Protein AF-A0A714CEL7-F1 (afdb_monomer_lite)

Secondary structure (DSSP, 8-state):
------------PPP------HHHHHHHHHHHHHTT--HHHHHHHHHHHHHHHHHH--HHHHHHHHHHHHHHHHHHHHHHH-TTS---HHHHHHHTT-S-SHHHHHHHHTSS---HHHHHHHHHHHT--HHHHHT--S-SS---SS----SS---THHHHTTSSPP-

InterPro domains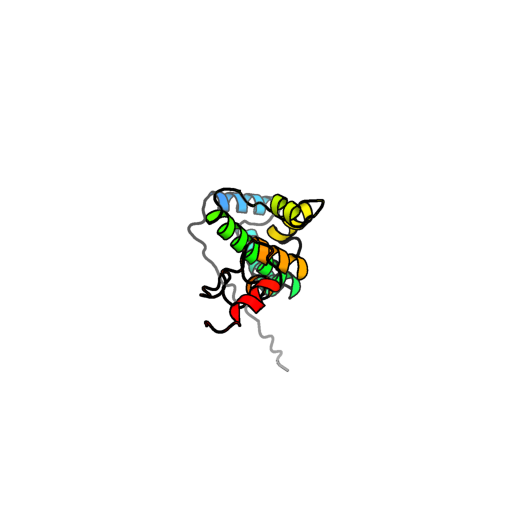:
  IPR001387 Cro/C1-type, helix-turn-helix domain [PS50943] (106-133)
  IPR010985 Ribbon-helix-helix [SSF47598] (14-63)
  IPR053853 Antitoxin FitA-like, ribbon-helix-helix [PF22513] (15-48)

Organism: Salmonella typhimurium (NCBI:txid90371)

Foldseek 3Di:
DDDDPPPPPPPDDDDDDDDDPPVVLVVLVVVCVVVVHDSVRSVVVVVCCVVVCVVPQDPVLVQLVLLLVVLVVLLVVLCVVCVPDNDDLQVLCVVVVHPDSVQSVCSNVSVDPDDLVSLVVSLVVSVFDSCCNRPVPDDRHDPDPPPPPDPDDDDPPVVVVVPDDDD

Structure (mmCIF, N/CA/C/O backbone):
data_AF-A0A714CEL7-F1
#
_entry.id   AF-A0A714CEL7-F1
#
loop_
_atom_site.group_PDB
_atom_site.id
_atom_site.type_symbol
_atom_site.label_atom_id
_atom_site.label_alt_id
_atom_site.label_comp_id
_atom_site.label_asym_id
_atom_site.label_entity_id
_atom_site.label_seq_id
_atom_site.pdbx_PDB_ins_code
_atom_site.Cartn_x
_atom_site.Cartn_y
_atom_site.Cartn_z
_atom_site.occupancy
_atom_site.B_iso_or_equiv
_atom_site.auth_seq_id
_atom_site.auth_comp_id
_atom_site.auth_asym_id
_atom_site.auth_atom_id
_atom_site.pdbx_PDB_model_num
ATOM 1 N N . MET A 1 1 ? -37.721 -29.050 39.750 1.00 38.38 1 MET A N 1
ATOM 2 C CA . MET A 1 1 ? -36.762 -28.686 38.683 1.00 38.38 1 MET A CA 1
ATOM 3 C C . MET A 1 1 ? -36.051 -27.401 39.089 1.00 38.38 1 MET A C 1
ATOM 5 O O . MET A 1 1 ? -36.701 -26.369 39.156 1.00 38.38 1 MET A O 1
ATOM 9 N N . ARG A 1 2 ? -34.764 -27.457 39.462 1.00 37.56 2 ARG A N 1
ATOM 10 C CA . ARG A 1 2 ? -33.975 -26.258 39.799 1.00 37.56 2 ARG A CA 1
ATOM 11 C C . ARG A 1 2 ? -33.366 -25.686 38.518 1.00 37.56 2 ARG A C 1
ATOM 13 O O . ARG A 1 2 ? -32.563 -26.354 37.872 1.00 37.56 2 ARG A O 1
ATOM 20 N N . SER A 1 3 ? -33.792 -24.475 38.170 1.00 43.06 3 SER A N 1
ATOM 21 C CA . SER A 1 3 ? -33.258 -23.676 37.069 1.00 43.06 3 SER A CA 1
ATOM 22 C C . SER A 1 3 ? -31.794 -23.326 37.349 1.00 43.06 3 SER A C 1
ATOM 24 O O . SER A 1 3 ? -31.487 -22.721 38.374 1.00 43.06 3 SER A O 1
ATOM 26 N N . ARG A 1 4 ? -30.884 -23.753 36.468 1.00 44.22 4 ARG A N 1
ATOM 27 C CA . ARG A 1 4 ? -29.481 -23.323 36.463 1.00 44.22 4 ARG A CA 1
ATOM 28 C C . ARG A 1 4 ? -29.365 -22.110 35.544 1.00 44.22 4 ARG A C 1
ATOM 30 O O . ARG A 1 4 ? -29.031 -22.260 34.375 1.00 44.22 4 ARG A O 1
ATOM 37 N N . TYR A 1 5 ? -29.643 -20.922 36.074 1.00 50.00 5 TYR A N 1
ATOM 38 C CA . TYR A 1 5 ? -29.090 -19.702 35.495 1.00 50.00 5 TYR A CA 1
ATOM 39 C C . TYR A 1 5 ? -27.618 -19.654 35.893 1.00 50.00 5 TYR A C 1
ATOM 41 O O . TYR A 1 5 ? -27.273 -19.428 37.048 1.00 50.00 5 TYR A O 1
ATOM 49 N N . VAL A 1 6 ? -26.750 -19.996 34.945 1.00 49.34 6 VAL A N 1
ATOM 50 C CA . VAL A 1 6 ? -25.314 -19.782 35.086 1.00 49.34 6 VAL A CA 1
ATOM 51 C C . VAL A 1 6 ? -25.085 -18.325 34.710 1.00 49.34 6 VAL A C 1
ATOM 53 O O . VAL A 1 6 ? -25.107 -17.984 33.526 1.00 49.34 6 VAL A O 1
ATOM 56 N N . ASP A 1 7 ? -24.929 -17.465 35.712 1.00 49.19 7 ASP A N 1
ATOM 57 C CA . ASP A 1 7 ? -24.489 -16.090 35.509 1.00 49.19 7 ASP A CA 1
ATOM 58 C C . ASP A 1 7 ? -23.122 -16.120 34.818 1.00 49.19 7 ASP A C 1
ATOM 60 O O . ASP A 1 7 ? -22.094 -16.457 35.412 1.00 49.19 7 ASP A O 1
ATOM 64 N N . ARG A 1 8 ? -23.098 -15.799 33.521 1.00 48.03 8 ARG A N 1
ATOM 65 C CA . ARG A 1 8 ? -21.855 -15.473 32.822 1.00 48.03 8 ARG A CA 1
ATOM 66 C C . ARG A 1 8 ? -21.377 -14.133 33.365 1.00 48.03 8 ARG A C 1
ATOM 68 O O . ARG A 1 8 ? -21.755 -13.084 32.856 1.00 48.03 8 ARG A O 1
ATOM 75 N N . ILE A 1 9 ? -20.545 -14.172 34.400 1.00 53.09 9 ILE A N 1
ATOM 76 C CA . ILE A 1 9 ? -19.773 -13.010 34.837 1.00 53.09 9 ILE A CA 1
ATOM 77 C C . ILE A 1 9 ? -18.886 -12.596 33.655 1.00 53.09 9 ILE A C 1
ATOM 79 O O . ILE A 1 9 ? -17.939 -13.295 33.291 1.00 53.09 9 ILE A O 1
ATOM 83 N N . ILE A 1 10 ? -19.227 -11.478 33.016 1.00 56.44 10 ILE A N 1
ATOM 84 C CA . ILE A 1 10 ? -18.411 -10.866 31.968 1.00 56.44 10 ILE A CA 1
ATOM 85 C C . ILE A 1 10 ? -17.165 -10.304 32.659 1.00 56.44 10 ILE A C 1
ATOM 87 O O . ILE A 1 10 ? -17.212 -9.255 33.297 1.00 56.44 10 ILE A O 1
ATOM 91 N N . TYR A 1 11 ? -16.039 -11.011 32.569 1.00 54.12 11 TYR A N 1
ATOM 92 C CA . TYR A 1 11 ? -14.758 -10.501 33.052 1.00 54.12 11 TYR A CA 1
ATOM 93 C C . TYR A 1 11 ? -14.284 -9.355 32.148 1.00 54.12 11 TYR A C 1
ATOM 95 O O . TYR A 1 11 ? -13.708 -9.580 31.084 1.00 54.12 11 TYR A O 1
ATOM 103 N N . MET A 1 12 ? -14.518 -8.112 32.576 1.00 67.56 12 MET A N 1
ATOM 104 C CA . MET A 1 12 ? -14.004 -6.918 31.904 1.00 67.56 12 MET A CA 1
ATOM 105 C C . MET A 1 12 ? -12.501 -6.774 32.186 1.00 67.56 12 MET A C 1
ATOM 107 O O . MET A 1 12 ? -12.090 -6.503 33.315 1.00 67.56 12 MET A O 1
ATOM 111 N N . LYS A 1 13 ? -11.661 -6.974 31.166 1.00 75.94 13 LYS A N 1
ATOM 112 C CA . LYS A 1 13 ? -10.207 -6.776 31.272 1.00 75.94 13 LYS A CA 1
ATOM 113 C C . LYS A 1 13 ? -9.864 -5.292 31.107 1.00 75.94 13 LYS A C 1
ATOM 115 O O . LYS A 1 13 ? -10.364 -4.637 30.195 1.00 75.94 13 LYS A O 1
ATOM 120 N N . LYS A 1 14 ? -8.999 -4.765 31.980 1.00 80.00 14 LYS A N 1
ATOM 121 C CA . LYS A 1 14 ? -8.533 -3.370 31.949 1.00 80.00 14 LYS A CA 1
ATOM 122 C C . LYS A 1 14 ? -7.172 -3.281 31.257 1.00 80.00 14 LYS A C 1
ATOM 124 O O . LYS A 1 14 ? -6.240 -3.973 31.656 1.00 80.00 14 LYS A O 1
ATOM 129 N N . LEU A 1 15 ? -7.065 -2.408 30.257 1.00 79.50 15 LEU A N 1
ATOM 130 C CA . LEU A 1 15 ? -5.811 -2.050 29.592 1.00 79.50 15 LEU A CA 1
ATOM 131 C C . LEU A 1 15 ? -5.320 -0.702 30.139 1.00 79.50 15 LEU A C 1
ATOM 133 O O . LEU A 1 15 ? -6.118 0.214 30.326 1.00 79.50 15 LEU A O 1
ATOM 137 N N . LEU A 1 16 ? -4.018 -0.583 30.401 1.00 86.50 16 LEU A N 1
ATOM 138 C CA . LEU A 1 16 ? -3.369 0.682 30.752 1.00 86.50 16 LEU A CA 1
ATOM 139 C C . LEU A 1 16 ? -2.418 1.060 29.619 1.00 86.50 16 LEU A C 1
ATOM 141 O O . LEU A 1 16 ? -1.468 0.327 29.356 1.00 86.50 16 LEU A O 1
ATOM 145 N N . ILE A 1 17 ? -2.673 2.195 28.973 1.00 80.75 17 ILE A N 1
ATOM 146 C CA . ILE A 1 17 ? -1.830 2.733 27.901 1.00 80.75 17 ILE A CA 1
ATOM 147 C C . ILE A 1 17 ? -1.026 3.898 28.483 1.00 80.75 17 ILE A C 1
ATOM 149 O O . ILE A 1 17 ? -1.571 4.728 29.209 1.00 80.75 17 ILE A O 1
ATOM 153 N N . ARG A 1 18 ? 0.282 3.930 28.223 1.00 87.94 18 ARG A N 1
ATOM 154 C CA . ARG A 1 18 ? 1.211 4.955 28.723 1.00 87.94 18 ARG A CA 1
ATOM 155 C C . ARG A 1 18 ? 2.050 5.493 27.570 1.00 87.94 18 ARG A C 1
ATOM 157 O O . ARG A 1 18 ? 2.214 4.793 26.578 1.00 87.94 18 ARG A O 1
ATOM 164 N N . LEU A 1 19 ? 2.612 6.691 27.755 1.00 90.25 19 LEU A N 1
ATOM 165 C CA . LEU A 1 19 ? 3.525 7.343 26.803 1.00 90.25 19 LEU A CA 1
ATOM 166 C C . LEU A 1 19 ? 2.897 7.585 25.418 1.00 90.25 19 LEU A C 1
ATOM 168 O O . LEU A 1 19 ? 3.537 7.372 24.394 1.00 90.25 19 LEU A O 1
ATOM 172 N N . ILE A 1 20 ? 1.635 8.018 25.386 1.00 86.75 20 ILE A N 1
ATOM 173 C CA . ILE A 1 20 ? 0.994 8.458 24.141 1.00 86.75 20 ILE A CA 1
ATOM 174 C C . ILE A 1 20 ? 1.535 9.859 23.812 1.00 86.75 20 ILE A C 1
ATOM 176 O O . ILE A 1 20 ? 1.462 10.719 24.688 1.00 86.75 20 ILE A O 1
ATOM 180 N N . PRO A 1 21 ? 2.066 10.103 22.600 1.00 93.88 21 PRO A N 1
ATOM 181 C CA . PRO A 1 21 ? 2.469 11.441 22.176 1.00 93.88 21 PRO A CA 1
ATOM 182 C C . PRO A 1 21 ? 1.309 12.442 22.255 1.00 93.88 21 PRO A C 1
ATOM 184 O O . PRO A 1 21 ? 0.197 12.114 21.836 1.00 93.88 21 PRO A O 1
ATOM 187 N N . ASP A 1 22 ? 1.582 13.667 22.710 1.00 90.94 22 ASP A N 1
ATOM 188 C CA . ASP A 1 22 ? 0.556 14.699 22.941 1.00 90.94 22 ASP A CA 1
ATOM 189 C C . ASP A 1 22 ? -0.306 14.956 21.697 1.00 90.94 22 ASP A C 1
ATOM 191 O O . ASP A 1 22 ? -1.530 14.950 21.780 1.00 90.94 22 ASP A O 1
ATOM 195 N N . ALA A 1 23 ? 0.314 15.029 20.515 1.00 89.81 23 ALA A N 1
ATOM 196 C CA . ALA A 1 23 ? -0.400 15.214 19.250 1.00 89.81 23 ALA A CA 1
ATOM 197 C C . ALA A 1 23 ? -1.447 14.114 18.972 1.00 89.81 23 ALA A C 1
ATOM 199 O O . ALA A 1 23 ? -2.522 14.385 18.437 1.00 89.81 23 ALA A O 1
ATOM 200 N N . ILE A 1 24 ? -1.153 12.863 19.343 1.00 88.50 24 ILE A N 1
ATOM 201 C CA . ILE A 1 24 ? -2.086 11.740 19.175 1.00 88.50 24 ILE A CA 1
ATOM 202 C C . ILE A 1 24 ? -3.200 11.824 20.219 1.00 88.50 24 ILE A C 1
ATOM 204 O O . ILE A 1 24 ? -4.359 11.549 19.907 1.00 88.50 24 ILE A O 1
ATOM 208 N N . TYR A 1 25 ? -2.860 12.216 21.447 1.00 92.19 25 TYR A N 1
ATOM 209 C CA . TYR A 1 25 ? -3.835 12.383 22.516 1.00 92.19 25 TYR A CA 1
ATOM 210 C C . TYR A 1 25 ? -4.853 13.486 22.186 1.00 92.19 25 TYR A C 1
ATOM 212 O O . TYR A 1 25 ? -6.057 13.253 22.277 1.00 92.19 25 TYR A O 1
ATOM 220 N N . GLU A 1 26 ? -4.386 14.643 21.715 1.00 92.25 26 GLU A N 1
ATOM 221 C CA . GLU A 1 26 ? -5.233 15.763 21.285 1.00 92.25 26 GLU A CA 1
ATOM 222 C C . GLU A 1 26 ? -6.150 15.375 20.117 1.00 92.25 26 GLU A C 1
ATOM 224 O O . GLU A 1 26 ? -7.351 15.664 20.122 1.00 92.25 26 GLU A O 1
ATOM 229 N N . ALA A 1 27 ? -5.613 14.669 19.116 1.00 90.50 27 ALA A N 1
ATOM 230 C CA . ALA A 1 27 ? -6.407 14.178 17.992 1.00 90.50 27 ALA A CA 1
ATOM 231 C C . ALA A 1 27 ? -7.500 13.195 18.448 1.00 90.50 27 ALA A C 1
ATOM 233 O O . ALA A 1 27 ? -8.644 13.258 17.976 1.00 90.50 27 ALA A O 1
ATOM 234 N N . LEU A 1 28 ? -7.172 12.307 19.391 1.00 90.81 28 LEU A N 1
ATOM 235 C CA . LEU A 1 28 ? -8.124 11.370 19.978 1.00 90.81 28 LEU A CA 1
ATOM 236 C C . LEU A 1 28 ? -9.227 12.104 20.751 1.00 90.81 28 LEU A C 1
ATOM 238 O O . LEU A 1 28 ? -10.400 11.768 20.589 1.00 90.81 28 LEU A O 1
ATOM 242 N N . GLU A 1 29 ? -8.875 13.121 21.539 1.00 92.69 29 GLU A N 1
ATOM 243 C CA . GLU A 1 29 ? -9.825 13.936 22.302 1.00 92.69 29 GLU A CA 1
ATOM 244 C C . GLU A 1 29 ? -10.793 14.691 21.388 1.00 92.69 29 GLU A C 1
ATOM 246 O O . GLU A 1 29 ? -12.010 14.614 21.570 1.00 92.69 29 GLU A O 1
ATOM 251 N N . LYS A 1 30 ? -10.277 15.332 20.334 1.00 92.69 30 LYS A N 1
ATOM 252 C CA . LYS A 1 30 ? -11.099 16.014 19.325 1.00 92.69 30 LYS A CA 1
ATOM 253 C C . LYS A 1 30 ? -12.098 15.061 18.664 1.00 92.69 30 LYS A C 1
ATOM 255 O O . LYS A 1 30 ? -13.260 15.412 18.457 1.00 92.69 30 LYS A O 1
ATOM 260 N N . THR A 1 31 ? -11.657 13.844 18.354 1.00 87.75 31 THR A N 1
ATOM 261 C CA . THR A 1 31 ? -12.500 12.814 17.730 1.00 87.75 31 THR A CA 1
ATOM 262 C C . THR A 1 31 ? -13.546 12.268 18.706 1.00 87.75 31 THR A C 1
ATOM 264 O O . THR A 1 31 ? -14.694 12.028 18.324 1.00 87.75 31 THR A O 1
ATOM 267 N N . ALA A 1 32 ? -13.181 12.097 19.979 1.00 90.81 32 ALA A N 1
ATOM 268 C CA . ALA A 1 32 ? -14.100 11.683 21.035 1.00 90.81 32 ALA A CA 1
ATOM 269 C C . ALA A 1 32 ? -15.213 12.722 21.237 1.00 90.81 32 ALA A C 1
ATOM 271 O O . ALA A 1 32 ? -16.388 12.362 21.241 1.00 90.81 32 ALA A O 1
ATOM 272 N N . LEU A 1 33 ? -14.850 14.009 21.284 1.00 91.25 33 LEU A N 1
ATOM 273 C CA . LEU A 1 33 ? -15.802 15.113 21.393 1.00 91.25 33 LEU A CA 1
ATOM 274 C C . LEU A 1 33 ? -16.776 15.141 20.209 1.00 91.25 33 LEU A C 1
ATOM 276 O O . LEU A 1 33 ? -17.984 15.210 20.412 1.00 91.25 33 LEU A O 1
ATOM 280 N N . HIS A 1 34 ? -16.261 15.042 18.980 1.00 89.12 34 HIS A N 1
ATOM 281 C CA . HIS A 1 34 ? -17.087 15.046 17.769 1.00 89.12 34 HIS A CA 1
ATOM 282 C C . HIS A 1 34 ? -18.075 13.873 17.709 1.00 89.12 34 HIS A C 1
ATOM 284 O O . HIS A 1 34 ? -19.154 14.000 17.142 1.00 89.12 34 HIS A O 1
ATOM 290 N N . SER A 1 35 ? -17.704 12.732 18.287 1.00 83.19 35 SER A N 1
ATOM 291 C CA . SER A 1 35 ? -18.529 11.525 18.290 1.00 83.19 35 SER A CA 1
ATOM 292 C C . SER A 1 35 ? -19.378 11.348 19.549 1.00 83.19 35 SER A C 1
ATOM 294 O O . SER A 1 35 ? -19.999 10.297 19.707 1.00 83.19 35 SER A O 1
ATOM 296 N N . GLU A 1 36 ? -19.400 12.351 20.434 1.00 91.31 36 GLU A N 1
ATOM 297 C CA . GLU A 1 36 ? -20.118 12.330 21.715 1.00 91.31 36 GLU A CA 1
ATOM 298 C C . GLU A 1 36 ? -19.743 11.124 22.600 1.00 91.31 36 GLU A C 1
ATOM 300 O O . GLU A 1 36 ? -20.554 10.588 23.358 1.00 91.31 36 GLU A O 1
ATOM 305 N N . ARG A 1 37 ? -18.484 10.673 22.516 1.00 85.94 37 ARG A N 1
ATOM 306 C CA . ARG A 1 37 ? -17.949 9.560 23.314 1.00 85.94 37 ARG A CA 1
ATOM 307 C C . ARG A 1 37 ? -16.970 10.063 24.362 1.00 85.94 37 ARG A C 1
ATOM 309 O O . ARG A 1 37 ? -16.289 11.067 24.179 1.00 85.94 37 ARG A O 1
ATOM 316 N N . SER A 1 38 ? -16.833 9.315 25.458 1.00 92.38 38 SER A N 1
ATOM 317 C CA . SER A 1 38 ? -15.693 9.522 26.354 1.00 92.38 38 SER A CA 1
ATOM 318 C C . SER A 1 38 ? -14.391 9.158 25.638 1.00 92.38 38 SER A C 1
ATOM 320 O O . SER A 1 38 ? -14.383 8.304 24.749 1.00 92.38 38 SER A O 1
ATOM 322 N N . LEU A 1 39 ? -13.272 9.756 26.050 1.00 89.19 39 LEU A N 1
ATOM 323 C CA . LEU A 1 39 ? -11.959 9.465 25.465 1.00 89.19 39 LEU A CA 1
ATOM 324 C C . LEU A 1 39 ? -11.607 7.971 25.559 1.00 89.19 39 LEU A C 1
ATOM 326 O O . LEU A 1 39 ? -11.142 7.367 24.595 1.00 89.19 39 LEU A O 1
ATOM 330 N N . GLU A 1 40 ? -11.922 7.340 26.693 1.00 87.56 40 GLU A N 1
ATOM 331 C CA . GLU A 1 40 ? -11.754 5.897 26.885 1.00 87.56 40 GLU A CA 1
ATOM 332 C C . GLU A 1 40 ? -12.684 5.079 25.969 1.00 87.56 40 GLU A C 1
ATOM 334 O O . GLU A 1 40 ? -12.267 4.065 25.412 1.00 87.56 40 GLU A O 1
ATOM 339 N N . ALA A 1 41 ? -13.939 5.504 25.787 1.00 83.50 41 ALA A N 1
ATOM 340 C CA . ALA A 1 41 ? -14.877 4.833 24.888 1.00 83.50 41 ALA A CA 1
ATOM 341 C C . ALA A 1 41 ? -14.452 4.962 23.418 1.00 83.50 41 ALA A C 1
ATOM 343 O O . ALA A 1 41 ? -14.521 3.978 22.685 1.00 83.50 41 ALA A O 1
ATOM 344 N N . GLN A 1 42 ? -13.953 6.127 23.002 1.00 88.50 42 GLN A N 1
ATOM 345 C CA . GLN A 1 42 ? -13.415 6.335 21.660 1.00 88.50 42 GLN A CA 1
ATOM 346 C C . GLN A 1 42 ? -12.147 5.503 21.431 1.00 88.50 42 GLN A C 1
ATOM 348 O O . GLN A 1 42 ? -12.018 4.866 20.389 1.00 88.50 42 GLN A O 1
ATOM 353 N N . ALA A 1 43 ? -11.247 5.429 22.417 1.00 89.00 43 ALA A N 1
ATOM 354 C CA . ALA A 1 43 ? -10.074 4.561 22.350 1.00 89.00 43 ALA A CA 1
ATOM 355 C C . ALA A 1 43 ? -10.472 3.084 22.208 1.00 89.00 43 ALA A C 1
ATOM 357 O O . ALA A 1 43 ? -9.943 2.381 21.350 1.00 89.00 43 ALA A O 1
ATOM 358 N N . ARG A 1 44 ? -11.444 2.615 23.005 1.00 85.44 44 ARG A N 1
ATOM 359 C CA . ARG A 1 44 ? -11.991 1.255 22.881 1.00 85.44 44 ARG A CA 1
ATOM 360 C C . ARG A 1 44 ? -12.585 1.003 21.503 1.00 85.44 44 ARG A C 1
ATOM 362 O O . ARG A 1 44 ? -12.310 -0.046 20.942 1.00 85.44 44 ARG A O 1
ATOM 369 N N . TYR A 1 45 ? -13.362 1.950 20.980 1.00 82.38 45 TYR A N 1
ATOM 370 C CA . TYR A 1 45 ? -13.982 1.850 19.663 1.00 82.38 45 TYR A CA 1
ATOM 371 C C . TYR A 1 45 ? -12.936 1.737 18.550 1.00 82.38 45 TYR A C 1
ATOM 373 O O . TYR A 1 45 ? -13.015 0.833 17.727 1.00 82.38 45 TYR A O 1
ATOM 381 N N . ILE A 1 46 ? -11.915 2.597 18.555 1.00 85.00 46 ILE A N 1
ATOM 382 C CA . ILE A 1 46 ? -10.831 2.540 17.565 1.00 85.00 46 ILE A CA 1
ATOM 383 C C . ILE A 1 46 ? -10.095 1.203 17.664 1.00 85.00 46 ILE A C 1
ATOM 385 O O . ILE A 1 46 ? -9.878 0.554 16.647 1.00 85.00 46 ILE A O 1
ATOM 389 N N . LEU A 1 47 ? -9.761 0.752 18.877 1.00 85.38 47 LEU A N 1
ATOM 390 C CA . LEU A 1 47 ? -9.104 -0.540 19.080 1.00 85.38 47 LEU A CA 1
ATOM 391 C C . LEU A 1 47 ? -9.982 -1.711 18.623 1.00 85.38 47 LEU A C 1
ATOM 393 O O . LEU A 1 47 ? -9.464 -2.629 17.993 1.00 85.38 47 LEU A O 1
ATOM 397 N N . SER A 1 48 ? -11.291 -1.683 18.898 1.00 77.25 48 SER A N 1
ATOM 398 C CA . SER A 1 48 ? -12.209 -2.704 18.389 1.00 77.25 48 SER A CA 1
ATOM 399 C C . SER A 1 48 ? -12.289 -2.659 16.876 1.00 77.25 48 SER A C 1
ATOM 401 O O . SER A 1 48 ? -12.157 -3.702 16.266 1.00 77.25 48 SER A O 1
ATOM 403 N N . CYS A 1 49 ? -12.391 -1.481 16.257 1.00 75.50 49 CYS A N 1
ATOM 404 C CA . CYS A 1 49 ? -12.394 -1.360 14.804 1.00 75.50 49 CYS A CA 1
ATOM 405 C C . CYS A 1 49 ? -11.095 -1.884 14.193 1.00 75.50 49 CYS A C 1
ATOM 407 O O . CYS A 1 49 ? -11.157 -2.593 13.205 1.00 75.50 49 CYS A O 1
ATOM 409 N N . SER A 1 50 ? -9.928 -1.606 14.776 1.00 75.50 50 SER A N 1
ATOM 410 C CA . SER A 1 50 ? -8.658 -2.140 14.272 1.00 75.50 50 SER A CA 1
ATOM 411 C C . SER A 1 50 ? -8.594 -3.667 14.371 1.00 75.50 50 SER A C 1
ATOM 413 O O . SER A 1 50 ? -8.208 -4.327 13.410 1.00 75.50 50 SER A O 1
ATOM 415 N N . VAL A 1 51 ? -9.015 -4.237 15.505 1.00 70.44 51 VAL A N 1
ATOM 416 C CA . VAL A 1 51 ? -9.011 -5.694 15.736 1.00 70.44 51 VAL A CA 1
ATOM 417 C C . VAL A 1 51 ? -10.103 -6.407 14.932 1.00 70.44 51 VAL A C 1
ATOM 419 O O . VAL A 1 51 ? -9.898 -7.522 14.456 1.00 70.44 51 VAL A O 1
ATOM 422 N N . ASP A 1 52 ? -11.268 -5.786 14.781 1.00 62.56 52 ASP A N 1
ATOM 423 C CA . ASP A 1 52 ? -12.387 -6.316 14.009 1.00 62.56 52 ASP A CA 1
ATOM 424 C C . ASP A 1 52 ? -12.121 -6.173 12.515 1.00 62.56 52 ASP A C 1
ATOM 426 O O . ASP A 1 52 ? -12.415 -7.114 11.793 1.00 62.56 52 ASP A O 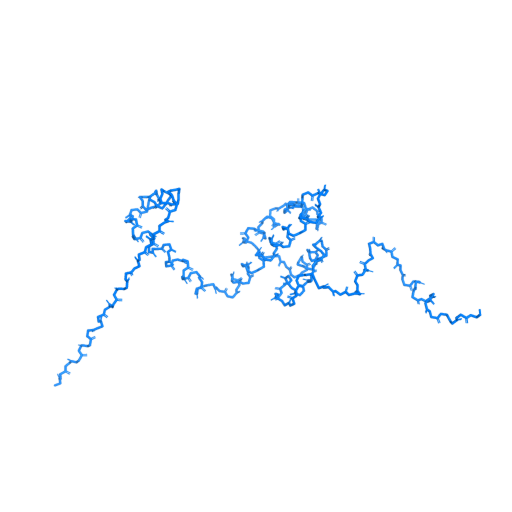1
ATOM 430 N N . ASN A 1 53 ? -11.472 -5.097 12.057 1.00 57.25 53 ASN A N 1
ATOM 431 C CA . ASN A 1 53 ? -10.948 -5.003 10.694 1.00 57.25 53 ASN A CA 1
ATOM 432 C C . ASN A 1 53 ? -9.980 -6.160 10.429 1.00 57.25 53 ASN A C 1
ATOM 434 O O . ASN A 1 53 ? -10.150 -6.867 9.450 1.00 57.25 53 ASN A O 1
ATOM 438 N N . GLU A 1 54 ? -9.033 -6.465 11.323 1.00 54.44 54 GLU A N 1
ATOM 439 C CA . GLU A 1 54 ? -8.162 -7.642 11.148 1.00 54.44 54 GLU A CA 1
ATOM 440 C C . GLU A 1 54 ? -8.920 -8.981 11.071 1.00 54.44 54 GLU A C 1
ATOM 442 O O . GLU A 1 54 ? -8.448 -9.909 10.415 1.00 54.44 54 GLU A O 1
ATOM 447 N N . LYS A 1 55 ? -10.094 -9.089 11.706 1.00 55.59 55 LYS A N 1
ATOM 448 C CA . LYS A 1 55 ? -10.933 -10.302 11.708 1.00 55.59 55 LYS A CA 1
ATOM 449 C C . LYS A 1 55 ? -12.006 -10.341 10.615 1.00 55.59 55 LYS A C 1
ATOM 451 O O . LYS A 1 55 ? -12.512 -11.426 10.338 1.00 55.59 55 LYS A O 1
ATOM 456 N N . GLN A 1 56 ? -12.374 -9.198 10.039 1.00 52.59 56 GLN A N 1
ATOM 457 C CA . GLN A 1 56 ? -13.457 -9.035 9.061 1.00 52.59 56 GLN A CA 1
ATOM 458 C C . GLN A 1 56 ? -12.970 -8.675 7.659 1.00 52.59 56 GLN A C 1
ATOM 460 O O . GLN A 1 56 ? -13.815 -8.513 6.787 1.00 52.59 56 GLN A O 1
ATOM 465 N N . LEU A 1 57 ? -11.658 -8.590 7.408 1.00 55.72 57 LEU A N 1
ATOM 466 C CA . LEU A 1 57 ? -11.168 -8.506 6.033 1.00 55.72 57 LEU A CA 1
ATOM 467 C C . LEU A 1 57 ? -11.698 -9.719 5.267 1.00 55.72 57 LEU A C 1
ATOM 469 O O . LEU A 1 57 ? -11.290 -10.863 5.497 1.00 55.72 57 LEU A O 1
ATOM 473 N N . THR A 1 58 ? -12.616 -9.466 4.343 1.00 63.03 58 THR A N 1
ATOM 474 C CA . THR A 1 58 ? -12.943 -10.428 3.301 1.00 63.03 58 THR A CA 1
ATOM 475 C C . THR A 1 58 ? -11.646 -10.787 2.569 1.00 63.03 58 THR A C 1
ATOM 477 O O . THR A 1 58 ? -10.691 -10.004 2.542 1.00 63.03 58 THR A O 1
ATOM 480 N N . GLY A 1 59 ? -11.564 -11.984 1.974 1.00 62.78 59 GLY A N 1
ATOM 481 C CA . GLY A 1 59 ? -10.342 -12.411 1.276 1.00 62.78 59 GLY A CA 1
ATOM 482 C C . GLY A 1 59 ? -9.833 -11.373 0.261 1.00 62.78 59 GLY A C 1
ATOM 483 O O . GLY A 1 59 ? -8.624 -11.198 0.126 1.00 62.78 59 GLY A O 1
ATOM 484 N N . GLY A 1 60 ? -10.753 -10.628 -0.367 1.00 74.81 60 GLY A N 1
ATOM 485 C CA . GLY A 1 60 ? -10.446 -9.521 -1.275 1.00 74.81 60 GLY A CA 1
ATOM 486 C C . GLY A 1 60 ? -9.792 -8.318 -0.592 1.00 74.81 60 GLY A C 1
ATOM 487 O O . GLY A 1 60 ? -8.752 -7.862 -1.053 1.00 74.81 60 GLY A O 1
ATOM 488 N N . GLU A 1 61 ? -10.326 -7.837 0.533 1.00 76.62 61 GLU A N 1
ATOM 489 C CA . GLU A 1 61 ? -9.754 -6.680 1.244 1.00 76.62 61 GLU A CA 1
ATOM 490 C C . GLU A 1 61 ? -8.386 -7.002 1.857 1.00 76.62 61 GLU A C 1
ATOM 492 O O . GLU A 1 61 ? -7.487 -6.156 1.884 1.00 76.62 61 GLU A O 1
ATOM 497 N N . ARG A 1 62 ? -8.194 -8.246 2.324 1.00 80.25 62 ARG A N 1
ATOM 498 C CA . ARG A 1 62 ? -6.877 -8.714 2.775 1.00 80.25 62 ARG A CA 1
ATOM 499 C C . ARG A 1 62 ? -5.869 -8.658 1.628 1.00 80.25 62 ARG A C 1
ATOM 501 O O . ARG A 1 62 ? -4.794 -8.086 1.803 1.00 80.25 62 ARG A O 1
ATOM 508 N N . TYR A 1 63 ? -6.227 -9.229 0.478 1.00 83.06 63 TYR A N 1
ATOM 509 C CA . TYR A 1 63 ? -5.376 -9.244 -0.709 1.00 83.06 63 TYR A CA 1
ATOM 510 C C . TYR A 1 63 ? -5.041 -7.824 -1.182 1.00 83.06 63 TYR A C 1
ATOM 512 O O . TYR A 1 63 ? -3.875 -7.508 -1.403 1.00 83.06 63 TYR A O 1
ATOM 520 N N . GLN A 1 64 ? -6.038 -6.939 -1.239 1.00 87.25 64 GLN A N 1
ATOM 521 C CA . GLN A 1 64 ? -5.874 -5.531 -1.597 1.00 87.25 64 GLN A CA 1
ATOM 522 C C . GLN A 1 64 ? -4.846 -4.832 -0.708 1.00 87.25 64 GLN A C 1
ATOM 524 O O . GLN A 1 64 ? -3.901 -4.228 -1.208 1.00 87.25 64 GLN A O 1
ATOM 529 N N . ARG A 1 65 ? -4.962 -4.989 0.614 1.00 85.69 65 ARG A N 1
ATOM 530 C CA . ARG A 1 65 ? -4.007 -4.400 1.559 1.00 85.69 65 ARG A CA 1
ATOM 531 C C . ARG A 1 65 ? -2.590 -4.948 1.375 1.00 85.69 65 ARG A C 1
ATOM 533 O O . ARG A 1 65 ? -1.628 -4.188 1.444 1.00 85.69 65 ARG A O 1
ATOM 540 N N . GLU A 1 66 ? -2.454 -6.254 1.153 1.00 89.19 66 GLU A N 1
ATOM 541 C CA . GLU A 1 66 ? -1.156 -6.902 0.927 1.00 89.19 66 GLU A CA 1
ATOM 542 C C . GLU A 1 66 ? -0.505 -6.443 -0.388 1.00 89.19 66 GLU A C 1
ATOM 544 O O . GLU A 1 66 ? 0.710 -6.243 -0.432 1.00 89.19 66 GLU A O 1
ATOM 549 N N . ILE A 1 67 ? -1.287 -6.242 -1.452 1.00 91.62 67 ILE A N 1
ATOM 550 C CA . ILE A 1 67 ? -0.805 -5.686 -2.726 1.00 91.62 67 ILE A CA 1
ATOM 551 C C . ILE A 1 67 ? -0.366 -4.233 -2.558 1.00 91.62 67 ILE A C 1
ATOM 553 O O . ILE A 1 67 ? 0.767 -3.900 -2.895 1.00 91.62 67 ILE A O 1
ATOM 557 N N . THR A 1 68 ? -1.205 -3.380 -1.969 1.00 92.31 68 THR A N 1
ATOM 558 C CA . THR A 1 68 ? -0.868 -1.969 -1.738 1.00 92.31 68 THR A CA 1
ATOM 559 C C . THR A 1 68 ? 0.391 -1.811 -0.889 1.00 92.31 68 THR A C 1
ATOM 561 O O . THR A 1 68 ? 1.230 -0.960 -1.185 1.00 92.31 68 THR A O 1
ATOM 564 N N . ALA A 1 69 ? 0.571 -2.639 0.144 1.00 89.81 69 ALA A N 1
ATOM 565 C CA . ALA A 1 69 ? 1.778 -2.612 0.965 1.00 89.81 69 ALA A CA 1
ATOM 566 C C . ALA A 1 69 ? 3.040 -2.935 0.146 1.00 89.81 69 ALA A C 1
ATOM 568 O O . ALA A 1 69 ? 4.029 -2.208 0.231 1.00 89.81 69 ALA A O 1
ATOM 569 N N . ARG A 1 70 ? 2.993 -3.982 -0.689 1.00 92.75 70 ARG A N 1
ATOM 570 C CA . ARG A 1 70 ? 4.123 -4.379 -1.544 1.00 92.75 70 ARG A CA 1
ATOM 571 C C . ARG A 1 70 ? 4.415 -3.372 -2.648 1.00 92.75 70 ARG A C 1
ATOM 573 O O . ARG A 1 70 ? 5.581 -3.115 -2.921 1.00 92.75 70 ARG A O 1
ATOM 580 N N . LEU A 1 71 ? 3.388 -2.760 -3.236 1.00 91.25 71 LEU A N 1
ATOM 581 C CA . LEU A 1 71 ? 3.559 -1.691 -4.221 1.00 91.25 71 LEU A CA 1
ATOM 582 C C . LEU A 1 71 ? 4.271 -0.481 -3.618 1.00 91.25 71 LEU A C 1
ATOM 584 O O . LEU A 1 71 ? 5.233 0.014 -4.196 1.00 91.25 71 LEU A O 1
ATOM 588 N N . ASN A 1 72 ? 3.848 -0.033 -2.434 1.00 91.88 72 ASN A N 1
ATOM 589 C CA . ASN A 1 72 ? 4.510 1.076 -1.748 1.00 91.88 72 ASN A CA 1
ATOM 590 C C . ASN A 1 72 ? 5.949 0.728 -1.342 1.00 91.88 72 ASN A C 1
ATOM 592 O O . ASN A 1 72 ? 6.833 1.579 -1.432 1.00 91.88 72 ASN A O 1
ATOM 596 N N . GLN A 1 73 ? 6.197 -0.522 -0.943 1.00 90.81 73 GLN A N 1
ATOM 597 C CA . GLN A 1 73 ? 7.549 -1.007 -0.686 1.00 90.81 73 GLN A CA 1
ATOM 598 C C . GLN A 1 73 ? 8.413 -0.952 -1.956 1.00 90.81 73 GLN A C 1
ATOM 600 O O . GLN A 1 73 ? 9.477 -0.338 -1.935 1.00 90.81 73 GLN A O 1
ATOM 605 N N . ALA A 1 74 ? 7.942 -1.521 -3.070 1.00 88.94 74 ALA A N 1
ATOM 606 C CA . ALA A 1 74 ? 8.662 -1.518 -4.343 1.00 88.94 74 ALA A CA 1
ATOM 607 C C . ALA A 1 74 ? 8.921 -0.094 -4.857 1.00 88.94 74 ALA A C 1
ATOM 609 O O . ALA A 1 74 ? 10.011 0.202 -5.335 1.00 88.94 74 ALA A O 1
ATOM 610 N N . LEU A 1 75 ? 7.951 0.810 -4.695 1.00 89.25 75 LEU A N 1
ATOM 611 C CA . LEU A 1 75 ? 8.093 2.219 -5.051 1.00 89.25 75 LEU A CA 1
ATOM 612 C C . LEU A 1 75 ? 9.179 2.91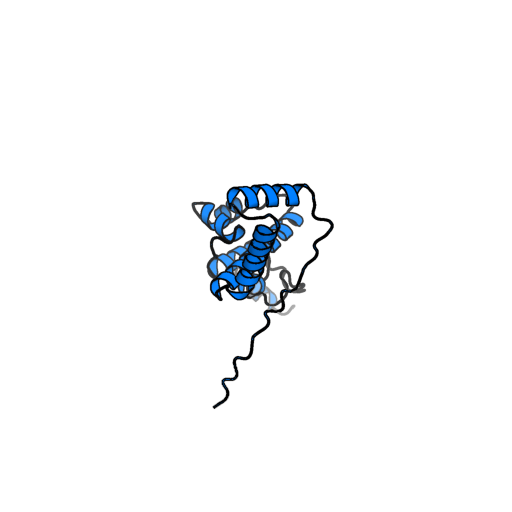5 -4.225 1.00 89.25 75 LEU A C 1
ATOM 614 O O . LEU A 1 75 ? 10.004 3.642 -4.778 1.00 89.25 75 LEU A O 1
ATOM 618 N N . SER A 1 76 ? 9.187 2.694 -2.909 1.00 88.12 76 SER A N 1
ATOM 619 C CA . SER A 1 76 ? 10.207 3.249 -2.017 1.00 88.12 76 SER A CA 1
ATOM 620 C C . SER A 1 76 ? 11.596 2.725 -2.378 1.00 88.12 76 SER A C 1
ATOM 622 O O .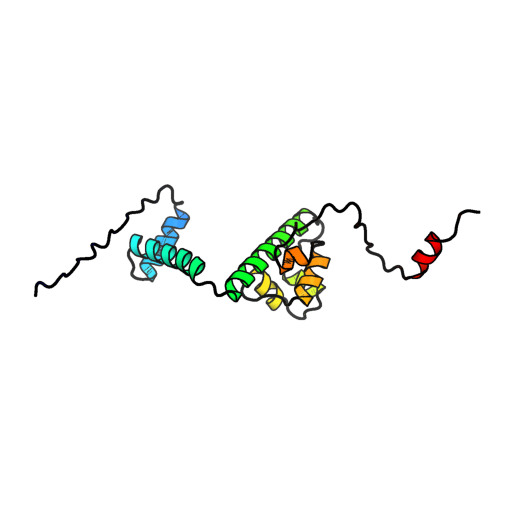 SER A 1 76 ? 12.521 3.515 -2.540 1.00 88.12 76 SER A O 1
ATOM 624 N N . GLU A 1 77 ? 11.736 1.412 -2.562 1.00 85.88 77 GLU A N 1
ATOM 625 C CA . GLU A 1 77 ? 13.012 0.776 -2.906 1.00 85.88 77 GLU A CA 1
ATOM 626 C C . GLU A 1 77 ? 13.514 1.218 -4.293 1.00 85.88 77 GLU A C 1
ATOM 628 O O . GLU A 1 77 ? 14.692 1.539 -4.458 1.00 85.88 77 GLU A O 1
ATOM 633 N N . ALA A 1 78 ? 12.624 1.339 -5.283 1.00 84.00 78 ALA A N 1
ATOM 634 C CA . ALA A 1 78 ? 12.972 1.864 -6.600 1.00 84.00 78 ALA A CA 1
ATOM 635 C C . ALA A 1 78 ? 13.449 3.323 -6.533 1.00 84.00 78 ALA A C 1
ATOM 637 O O . ALA A 1 78 ? 14.435 3.669 -7.183 1.00 84.00 78 ALA A O 1
ATOM 638 N N . ASN A 1 79 ? 12.803 4.166 -5.723 1.00 84.50 79 ASN A N 1
ATOM 639 C CA . ASN A 1 79 ? 13.200 5.564 -5.536 1.00 84.50 79 ASN A CA 1
ATOM 640 C C . ASN A 1 79 ? 14.524 5.727 -4.777 1.00 84.50 79 ASN A C 1
ATOM 642 O O . ASN A 1 79 ? 15.251 6.691 -5.014 1.00 84.50 79 ASN A O 1
ATOM 646 N N . GLU A 1 80 ? 14.870 4.793 -3.889 1.00 81.81 80 GLU A N 1
ATOM 647 C CA . GLU A 1 80 ? 16.182 4.788 -3.233 1.00 81.81 80 GLU A CA 1
ATOM 648 C C . GLU A 1 80 ? 17.316 4.478 -4.219 1.00 81.81 80 GLU A C 1
ATOM 650 O O . GLU A 1 80 ? 18.396 5.070 -4.139 1.00 81.81 80 GLU A O 1
ATOM 655 N N . VAL A 1 81 ? 17.078 3.572 -5.170 1.00 78.31 81 VAL A N 1
ATOM 656 C CA . VAL A 1 81 ? 18.082 3.162 -6.163 1.00 78.31 81 VAL A CA 1
ATOM 657 C C . VAL A 1 81 ? 18.154 4.152 -7.331 1.00 78.31 81 VAL A C 1
ATOM 659 O O . VAL A 1 81 ? 19.245 4.535 -7.765 1.00 78.31 81 VAL A O 1
ATOM 662 N N . ILE A 1 82 ? 17.005 4.591 -7.846 1.00 68.38 82 ILE A N 1
ATOM 663 C CA . ILE A 1 82 ? 16.887 5.494 -8.994 1.00 68.38 82 ILE A CA 1
ATOM 664 C C . ILE A 1 82 ? 16.822 6.936 -8.486 1.00 68.38 82 ILE A C 1
ATOM 666 O O . ILE A 1 82 ? 15.777 7.569 -8.409 1.00 68.38 82 ILE A O 1
ATOM 670 N N . THR A 1 83 ? 17.985 7.505 -8.188 1.00 62.41 83 THR A N 1
ATOM 671 C CA . THR A 1 83 ? 18.097 8.888 -7.686 1.00 62.41 83 THR A CA 1
ATOM 672 C C . THR A 1 83 ? 17.832 9.960 -8.748 1.00 62.41 83 THR A C 1
ATOM 674 O O . THR A 1 83 ? 17.651 11.130 -8.415 1.00 62.41 83 THR A O 1
ATOM 677 N N . ALA A 1 84 ? 17.820 9.593 -10.033 1.00 62.97 84 ALA A N 1
ATOM 678 C CA . ALA A 1 84 ? 17.668 10.540 -11.138 1.00 62.97 84 ALA A CA 1
ATOM 679 C C . ALA A 1 84 ? 16.220 11.015 -11.346 1.00 62.97 84 ALA A C 1
ATOM 681 O O . ALA A 1 84 ? 16.001 12.090 -11.904 1.00 62.97 84 ALA A O 1
ATOM 682 N N . ILE A 1 85 ? 15.232 10.212 -10.942 1.00 68.81 85 ILE A N 1
ATOM 683 C CA . ILE A 1 85 ? 13.815 10.463 -11.198 1.00 68.81 85 ILE A CA 1
ATOM 684 C C . ILE A 1 85 ? 13.024 10.003 -9.979 1.00 68.81 85 ILE A C 1
ATOM 686 O O . ILE A 1 85 ? 13.038 8.823 -9.658 1.00 68.81 85 ILE A O 1
ATOM 690 N N . ASN A 1 86 ? 12.285 10.921 -9.355 1.00 77.31 86 ASN A N 1
ATOM 691 C CA . ASN A 1 86 ? 11.313 10.548 -8.334 1.00 77.31 86 ASN A CA 1
ATOM 692 C C . ASN A 1 86 ? 10.110 9.880 -9.011 1.00 77.31 86 ASN A C 1
ATOM 694 O O . ASN A 1 86 ? 9.321 10.540 -9.699 1.00 77.31 86 ASN A O 1
ATOM 698 N N . LEU A 1 87 ? 10.007 8.566 -8.861 1.00 81.75 87 LEU A N 1
ATOM 699 C CA . LEU A 1 87 ? 8.886 7.772 -9.320 1.00 81.75 87 LEU A CA 1
ATOM 700 C C . LEU A 1 87 ? 7.697 8.052 -8.391 1.00 81.75 87 LEU A C 1
ATOM 702 O O . LEU A 1 87 ? 7.761 7.857 -7.179 1.00 81.75 87 LEU A O 1
ATOM 706 N N . VAL A 1 88 ? 6.611 8.551 -8.971 1.00 88.88 88 VAL A N 1
ATOM 707 C CA . VAL A 1 88 ? 5.341 8.822 -8.284 1.00 88.88 88 VAL A CA 1
ATOM 708 C C . VAL A 1 88 ? 4.222 8.067 -9.003 1.00 88.88 88 VAL A C 1
ATOM 710 O O . VAL A 1 88 ? 4.371 7.811 -10.203 1.00 88.88 88 VAL A O 1
ATOM 713 N N . PRO A 1 89 ? 3.095 7.750 -8.342 1.00 87.56 89 PRO A N 1
ATOM 714 C CA . PRO A 1 89 ? 1.987 7.021 -8.965 1.00 87.56 89 PRO A CA 1
ATOM 715 C C . PRO A 1 89 ? 1.533 7.613 -10.308 1.00 87.56 89 PRO A C 1
ATOM 717 O O . PRO A 1 89 ? 1.330 6.877 -11.272 1.00 87.56 89 PRO A O 1
ATOM 720 N N . ALA A 1 90 ? 1.483 8.943 -10.427 1.00 87.62 90 ALA A N 1
ATOM 721 C CA . ALA A 1 90 ? 1.157 9.616 -11.685 1.00 87.62 90 ALA A CA 1
ATOM 722 C C . ALA A 1 90 ? 2.156 9.339 -12.830 1.00 87.62 90 ALA A C 1
ATOM 724 O O . ALA A 1 90 ? 1.752 9.194 -13.979 1.00 87.62 90 ALA A O 1
ATOM 725 N N . ARG A 1 91 ? 3.456 9.225 -12.530 1.00 86.69 91 ARG A N 1
ATOM 726 C CA . ARG A 1 91 ? 4.485 8.865 -13.524 1.00 86.69 91 ARG A CA 1
ATOM 727 C C . ARG A 1 91 ? 4.386 7.401 -13.936 1.00 86.69 91 ARG A C 1
ATOM 729 O O . ARG A 1 91 ? 4.644 7.078 -15.087 1.00 86.69 91 ARG A O 1
ATOM 736 N N . ILE A 1 92 ? 4.007 6.533 -13.003 1.00 87.12 92 ILE A N 1
ATOM 737 C CA . ILE A 1 92 ? 3.748 5.120 -13.289 1.00 87.12 92 ILE A CA 1
ATOM 738 C C . ILE A 1 92 ? 2.556 4.995 -14.241 1.00 87.12 92 ILE A C 1
ATOM 740 O O . ILE A 1 92 ? 2.648 4.276 -15.229 1.00 87.12 92 ILE A O 1
ATOM 744 N N . ALA A 1 93 ? 1.483 5.756 -14.004 1.00 87.94 93 ALA A N 1
ATOM 745 C CA . ALA A 1 93 ? 0.332 5.792 -14.902 1.00 87.94 93 ALA A CA 1
ATOM 746 C C . ALA A 1 93 ? 0.729 6.212 -16.329 1.00 87.94 93 ALA A C 1
ATOM 748 O O . ALA A 1 93 ? 0.328 5.567 -17.294 1.00 87.94 93 ALA A O 1
ATOM 749 N N . GLU A 1 94 ? 1.573 7.242 -16.456 1.00 86.88 94 GLU A N 1
ATOM 750 C CA . GLU A 1 94 ? 2.112 7.689 -17.748 1.00 86.88 94 GLU A CA 1
ATOM 751 C C . GLU A 1 94 ? 2.961 6.600 -18.433 1.00 86.88 94 GLU A C 1
ATOM 753 O O . GLU A 1 94 ? 2.824 6.384 -19.636 1.00 86.88 94 GLU A O 1
ATOM 758 N N . GLN A 1 95 ? 3.807 5.881 -17.685 1.00 84.44 95 GLN A N 1
ATOM 759 C CA . GLN A 1 95 ? 4.649 4.800 -18.222 1.00 84.44 95 GLN A CA 1
ATOM 760 C C . GLN A 1 95 ? 3.850 3.583 -18.695 1.00 84.44 95 GLN A C 1
ATOM 762 O O . GLN A 1 95 ? 4.218 2.972 -19.696 1.00 8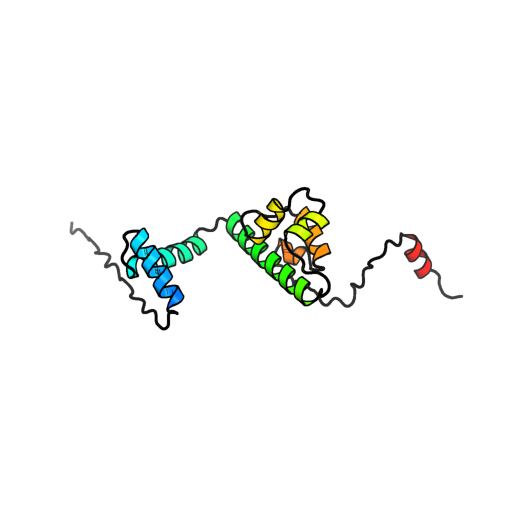4.44 95 GLN A O 1
ATOM 767 N N . LEU A 1 96 ? 2.762 3.260 -18.001 1.00 83.62 96 LEU A N 1
ATOM 768 C CA . LEU A 1 96 ? 1.819 2.206 -18.381 1.00 83.62 96 LEU A CA 1
ATOM 769 C C . LEU A 1 96 ? 0.883 2.636 -19.529 1.00 83.62 96 LEU A C 1
ATOM 771 O O . LEU A 1 96 ? 0.123 1.830 -20.056 1.00 83.62 96 LEU A O 1
ATOM 775 N N . GLY A 1 97 ? 0.935 3.905 -19.952 1.00 84.25 97 GLY A N 1
ATOM 776 C CA . GLY A 1 97 ? 0.104 4.428 -21.035 1.00 84.25 97 GLY A CA 1
ATOM 777 C C . GLY A 1 97 ? -1.341 4.728 -20.629 1.00 84.25 97 GLY A C 1
ATOM 778 O O . GLY A 1 97 ? -2.192 4.895 -21.505 1.00 84.25 97 GLY A O 1
ATOM 779 N N . HIS A 1 98 ? -1.633 4.830 -19.328 1.00 83.00 98 HIS A N 1
ATOM 780 C CA . HIS A 1 98 ? -2.940 5.286 -18.866 1.00 83.00 98 HIS A CA 1
ATOM 781 C C . HIS A 1 98 ? -3.131 6.773 -19.174 1.00 83.00 98 HIS A C 1
ATOM 783 O O . HIS A 1 98 ? -2.209 7.586 -19.091 1.00 83.00 98 HIS A O 1
ATOM 789 N N . HIS A 1 99 ? -4.370 7.138 -19.496 1.00 76.75 99 HIS A N 1
ATOM 790 C CA . HIS A 1 99 ? -4.739 8.527 -19.762 1.00 76.75 99 HIS A CA 1
ATOM 791 C C . HIS A 1 99 ? -4.827 9.378 -18.488 1.00 76.75 99 HIS A C 1
ATOM 793 O O . HIS A 1 99 ? -4.627 10.588 -18.566 1.00 76.75 99 HIS A O 1
ATOM 799 N N . ASP A 1 100 ? -5.083 8.751 -17.336 1.00 83.94 100 ASP A N 1
ATOM 800 C CA . ASP A 1 100 ? -5.297 9.420 -16.055 1.00 83.94 100 ASP A CA 1
ATOM 801 C C . ASP A 1 100 ? -4.482 8.766 -14.929 1.00 83.94 100 ASP A C 1
ATOM 803 O O . ASP A 1 100 ? -4.340 7.548 -14.855 1.00 83.94 100 ASP A O 1
ATOM 807 N N . ALA A 1 101 ? -3.998 9.585 -13.991 1.00 88.88 101 ALA A N 1
ATOM 808 C CA . ALA A 1 101 ? -3.227 9.124 -12.833 1.00 88.88 101 ALA A CA 1
ATOM 809 C C . ALA A 1 101 ? -4.085 8.505 -11.715 1.00 88.88 101 ALA A C 1
ATOM 811 O O . ALA A 1 101 ? -3.547 7.858 -10.819 1.00 88.88 101 ALA A O 1
ATOM 812 N N . ILE A 1 102 ? -5.405 8.717 -11.749 1.00 88.31 102 ILE A N 1
ATOM 813 C CA . ILE A 1 102 ? -6.328 8.382 -10.651 1.00 88.31 102 ILE A CA 1
ATOM 814 C C . ILE A 1 102 ? -6.284 6.890 -10.318 1.00 88.31 102 ILE A C 1
ATOM 816 O O . ILE A 1 102 ? -6.307 6.516 -9.149 1.00 88.31 102 ILE A O 1
ATOM 820 N N . GLU A 1 103 ? -6.219 6.036 -11.334 1.00 86.12 103 GLU A N 1
ATOM 821 C CA . GLU A 1 103 ? -6.222 4.588 -11.146 1.00 86.12 103 GLU A CA 1
ATOM 822 C C . GLU A 1 103 ? -4.955 4.113 -10.425 1.00 86.12 103 GLU A C 1
ATOM 824 O O . GLU A 1 103 ? -5.048 3.436 -9.401 1.00 86.12 103 GLU A O 1
ATOM 829 N N . SER A 1 104 ? -3.793 4.606 -10.859 1.00 88.19 104 SER A N 1
ATOM 830 C CA . SER A 1 104 ? -2.518 4.369 -10.181 1.00 88.19 104 SER A CA 1
ATOM 831 C C . SER A 1 104 ? -2.535 4.892 -8.742 1.00 88.19 104 SER A C 1
ATOM 833 O O . SER A 1 104 ? -2.259 4.138 -7.813 1.00 88.19 104 SER A O 1
ATOM 835 N N . GLU A 1 105 ? -2.961 6.137 -8.505 1.00 90.44 105 GLU A N 1
ATOM 836 C CA . GLU A 1 105 ? -3.102 6.699 -7.148 1.00 90.44 105 GLU A CA 1
ATOM 837 C C . GLU A 1 105 ? -3.993 5.822 -6.246 1.00 90.44 105 GLU A C 1
ATOM 839 O O . GLU A 1 105 ? -3.688 5.584 -5.071 1.00 90.44 105 GLU A O 1
ATOM 844 N N . ASN A 1 106 ? -5.075 5.270 -6.798 1.00 88.19 106 ASN A N 1
ATOM 845 C CA . ASN A 1 106 ? -5.966 4.371 -6.072 1.00 88.19 106 ASN A CA 1
ATOM 846 C C . ASN A 1 106 ? -5.302 3.035 -5.708 1.00 88.19 106 ASN A C 1
ATOM 848 O O . ASN A 1 106 ? -5.616 2.483 -4.652 1.00 88.19 106 ASN A O 1
ATOM 852 N N . TRP A 1 107 ? -4.362 2.529 -6.509 1.00 91.12 107 TRP A N 1
ATOM 853 C CA . TRP A 1 107 ? -3.594 1.325 -6.173 1.00 91.12 107 TRP A CA 1
ATOM 854 C C . TRP A 1 107 ? -2.664 1.549 -4.977 1.00 91.12 107 TRP A C 1
ATOM 856 O O . TRP A 1 107 ? -2.624 0.732 -4.051 1.00 91.12 107 TRP A O 1
ATOM 866 N N . PHE A 1 108 ? -1.958 2.685 -4.954 1.00 89.25 108 PHE A N 1
ATOM 867 C CA . PHE A 1 108 ? -1.012 3.021 -3.881 1.00 89.25 108 PHE A CA 1
ATOM 868 C C . PHE A 1 108 ? -1.697 3.490 -2.592 1.00 89.25 108 PHE A C 1
ATOM 870 O O . PHE A 1 108 ? -1.129 3.336 -1.511 1.00 89.25 108 PHE A O 1
ATOM 877 N N . THR A 1 109 ? -2.932 3.992 -2.674 1.00 86.50 109 THR A N 1
ATOM 878 C CA . THR A 1 109 ? -3.767 4.318 -1.501 1.00 86.50 109 THR A CA 1
ATOM 879 C C . THR A 1 109 ? -4.613 3.143 -1.008 1.00 86.50 109 THR A C 1
ATOM 881 O O . THR A 1 109 ? -5.204 3.223 0.068 1.00 86.50 109 THR A O 1
ATOM 884 N N . GLY A 1 110 ? -4.651 2.039 -1.760 1.00 85.94 110 GLY A N 1
ATOM 885 C CA . GLY A 1 110 ? -5.427 0.851 -1.414 1.00 85.94 110 GLY A CA 1
ATOM 886 C C . GLY A 1 110 ? -6.927 1.047 -1.564 1.00 85.94 110 GLY A C 1
ATOM 887 O O . GLY A 1 110 ? -7.689 0.401 -0.855 1.00 85.94 110 GLY A O 1
ATOM 888 N N . ASN A 1 111 ? -7.349 1.910 -2.488 1.00 85.25 111 ASN A N 1
ATOM 889 C CA . ASN A 1 111 ? -8.741 2.083 -2.909 1.00 85.25 111 ASN A CA 1
ATOM 890 C C . ASN A 1 111 ? -9.104 1.202 -4.117 1.00 85.25 111 ASN A C 1
ATOM 892 O O . ASN A 1 111 ? -10.283 0.945 -4.354 1.00 85.25 111 ASN A O 1
ATOM 896 N N . ALA A 1 112 ? -8.106 0.729 -4.864 1.00 85.56 112 ALA A N 1
ATOM 897 C CA . ALA A 1 112 ? -8.266 -0.188 -5.986 1.00 85.56 112 ALA A CA 1
ATOM 898 C C . ALA A 1 112 ? -7.131 -1.221 -6.011 1.00 85.56 112 ALA A C 1
ATOM 900 O O . ALA A 1 112 ? -6.087 -1.031 -5.388 1.00 85.56 112 ALA A O 1
ATOM 901 N N . VAL A 1 113 ? -7.337 -2.310 -6.750 1.00 87.19 113 VAL A N 1
ATOM 902 C CA . VAL A 1 113 ? -6.338 -3.363 -6.957 1.00 87.19 113 VAL A CA 1
ATOM 903 C C . VAL A 1 113 ? -5.997 -3.407 -8.444 1.00 87.19 113 VAL A C 1
ATOM 905 O O . VAL A 1 113 ? -6.932 -3.531 -9.238 1.00 87.19 113 VAL A O 1
ATOM 908 N N . PRO A 1 114 ? -4.711 -3.326 -8.830 1.00 87.94 114 PRO A N 1
ATOM 909 C CA . PRO A 1 114 ? -4.325 -3.519 -10.218 1.00 87.94 114 PRO A CA 1
ATOM 910 C C . PRO A 1 114 ? -4.626 -4.952 -10.666 1.00 87.94 114 PRO A C 1
ATOM 912 O O . PRO A 1 114 ? -4.553 -5.910 -9.887 1.00 87.94 114 PRO A O 1
ATOM 915 N N . SER A 1 115 ? -4.956 -5.110 -11.939 1.00 89.06 115 SER A N 1
ATOM 916 C CA . SER A 1 115 ? -5.101 -6.408 -12.588 1.00 89.06 115 SER A CA 1
ATOM 917 C C . SER A 1 115 ? -3.779 -7.182 -12.595 1.00 89.06 115 SER A C 1
ATOM 919 O O . SER A 1 115 ? -2.698 -6.627 -12.411 1.00 89.06 115 SER A O 1
ATOM 921 N N . PHE A 1 116 ? -3.835 -8.493 -12.841 1.00 88.44 116 PHE A N 1
ATOM 922 C CA . PHE A 1 116 ? -2.608 -9.291 -12.924 1.00 88.44 116 PHE A CA 1
ATOM 923 C C . PHE A 1 116 ? -1.672 -8.850 -14.054 1.00 88.44 116 PHE A C 1
ATOM 925 O O . PHE A 1 116 ? -0.465 -8.976 -13.884 1.00 88.44 116 PHE A O 1
ATOM 932 N N . THR A 1 117 ? -2.215 -8.324 -15.155 1.00 88.50 117 THR A N 1
ATOM 933 C CA . THR A 1 117 ? -1.427 -7.774 -16.266 1.00 88.50 117 THR A CA 1
ATOM 934 C C . THR A 1 117 ? -0.718 -6.491 -15.849 1.00 88.50 117 THR A C 1
ATOM 936 O O . THR A 1 117 ? 0.483 -6.376 -16.050 1.00 88.50 117 THR A O 1
ATOM 939 N N . GLU A 1 118 ? -1.417 -5.577 -15.175 1.00 89.81 118 GLU A N 1
ATOM 940 C CA . GLU A 1 118 ? -0.797 -4.352 -14.650 1.00 89.81 118 GLU A CA 1
ATOM 941 C C . GLU A 1 118 ? 0.247 -4.676 -13.574 1.00 89.81 118 GLU A C 1
ATOM 943 O O . GLU A 1 118 ? 1.295 -4.048 -13.520 1.00 89.81 118 GLU A O 1
ATOM 948 N N . LEU A 1 119 ? 0.017 -5.697 -12.740 1.00 90.50 119 LEU A N 1
ATOM 949 C CA . LEU A 1 119 ? 1.017 -6.169 -11.776 1.00 90.50 119 LEU A CA 1
ATOM 950 C C . LEU A 1 119 ? 2.264 -6.753 -12.461 1.00 90.50 119 LEU A C 1
ATOM 952 O O . LEU A 1 119 ? 3.358 -6.601 -11.925 1.00 90.50 119 LEU A O 1
ATOM 956 N N . ASP A 1 120 ? 2.127 -7.399 -13.621 1.00 88.62 120 ASP A N 1
ATOM 957 C CA . ASP A 1 120 ? 3.282 -7.841 -14.413 1.00 88.62 120 ASP A CA 1
ATOM 958 C C . ASP A 1 120 ? 4.075 -6.645 -14.949 1.00 88.62 120 ASP A C 1
ATOM 960 O O . ASP A 1 120 ? 5.280 -6.554 -14.724 1.00 88.62 120 ASP A O 1
ATOM 964 N N . GLU A 1 121 ? 3.402 -5.678 -15.565 1.00 89.19 121 GLU A N 1
ATOM 965 C CA . GLU A 1 121 ? 4.050 -4.478 -16.109 1.00 89.19 121 GLU A CA 1
ATOM 966 C C . GLU A 1 121 ? 4.710 -3.631 -15.008 1.00 89.19 121 GLU A C 1
ATOM 968 O O . GLU A 1 121 ? 5.830 -3.140 -15.164 1.00 89.19 121 GLU A O 1
ATOM 973 N N . LEU A 1 122 ? 4.063 -3.513 -13.846 1.00 89.12 122 LEU A N 1
ATOM 974 C CA . LEU A 1 122 ? 4.637 -2.869 -12.665 1.00 89.12 122 LEU A CA 1
ATOM 975 C C . LEU A 1 122 ? 5.883 -3.606 -12.171 1.00 89.12 122 LEU A C 1
ATOM 977 O O . LEU A 1 122 ? 6.847 -2.961 -11.760 1.00 89.12 122 LEU A O 1
ATOM 981 N N . SER A 1 123 ? 5.890 -4.940 -12.220 1.00 88.06 123 SER A N 1
ATOM 982 C CA . SER A 1 123 ? 7.066 -5.719 -11.828 1.00 88.06 123 SER A CA 1
ATOM 983 C C . SER A 1 123 ? 8.268 -5.445 -12.736 1.00 88.06 123 SER A C 1
ATOM 985 O O . SER A 1 123 ? 9.381 -5.292 -12.229 1.00 88.06 123 SER A O 1
ATOM 987 N N . ASP A 1 124 ? 8.039 -5.241 -14.037 1.00 85.94 124 ASP A N 1
ATOM 988 C CA . ASP A 1 124 ? 9.075 -4.842 -14.994 1.00 85.94 124 ASP A CA 1
ATOM 989 C C . ASP A 1 124 ? 9.582 -3.414 -14.729 1.00 85.94 124 ASP A C 1
ATOM 991 O O . ASP A 1 124 ? 10.793 -3.175 -14.741 1.00 85.94 124 ASP A O 1
ATOM 995 N N . ILE A 1 125 ? 8.681 -2.470 -14.424 1.00 85.50 125 ILE A N 1
ATOM 996 C CA . ILE A 1 125 ? 9.038 -1.080 -14.078 1.00 85.50 125 ILE A CA 1
ATOM 997 C C . ILE A 1 125 ? 9.889 -1.033 -12.801 1.00 85.50 125 ILE A C 1
ATOM 999 O O . ILE A 1 125 ? 10.900 -0.329 -12.752 1.00 85.50 125 ILE A O 1
ATOM 1003 N N . PHE A 1 126 ? 9.498 -1.781 -11.767 1.00 85.00 126 PHE A N 1
ATOM 1004 C CA . PHE A 1 126 ? 10.216 -1.834 -10.490 1.00 85.00 126 PHE A CA 1
ATOM 1005 C C . PHE A 1 126 ? 11.431 -2.768 -10.506 1.00 85.00 126 PHE A C 1
ATOM 1007 O O . PHE A 1 126 ? 12.219 -2.756 -9.556 1.00 85.00 126 PHE A O 1
ATOM 1014 N N . GLY A 1 127 ? 11.581 -3.590 -11.549 1.00 84.31 127 GLY A N 1
ATOM 1015 C CA . GLY A 1 127 ? 12.598 -4.634 -11.650 1.00 84.31 127 GLY A CA 1
ATOM 1016 C C . GLY A 1 127 ? 12.468 -5.726 -10.582 1.00 84.31 127 GLY A C 1
ATOM 1017 O O . GLY A 1 127 ? 13.481 -6.311 -10.189 1.00 84.31 127 GLY A O 1
ATOM 1018 N N . CYS A 1 128 ? 11.262 -5.954 -10.055 1.00 85.56 128 CYS A N 1
ATOM 1019 C CA . CYS A 1 128 ? 10.993 -6.920 -8.990 1.00 85.56 128 CYS A CA 1
ATOM 1020 C C . CYS A 1 128 ? 10.340 -8.199 -9.533 1.00 85.56 128 CYS A C 1
ATOM 1022 O O . CYS A 1 128 ? 9.925 -8.277 -10.684 1.00 85.56 128 CYS A O 1
ATOM 1024 N N . SER A 1 129 ? 10.273 -9.245 -8.711 1.00 87.38 129 SER A N 1
ATOM 1025 C CA . SER A 1 129 ? 9.629 -10.499 -9.109 1.00 87.38 129 SER A CA 1
ATOM 1026 C C . SER A 1 129 ? 8.099 -10.340 -9.213 1.00 87.38 129 SER A C 1
ATOM 1028 O O . SER A 1 129 ? 7.475 -9.924 -8.229 1.00 87.38 129 SER A O 1
ATOM 1030 N N . PRO A 1 130 ? 7.465 -10.748 -10.333 1.00 87.44 130 PRO A N 1
ATOM 1031 C CA . PRO A 1 130 ? 6.007 -10.708 -10.481 1.00 87.44 130 PRO A CA 1
ATOM 1032 C C . PRO A 1 130 ? 5.294 -11.625 -9.479 1.00 87.44 130 PRO A C 1
ATOM 1034 O O . PRO A 1 130 ? 4.253 -11.257 -8.936 1.00 87.44 130 PRO A O 1
ATOM 1037 N N . ASP A 1 131 ? 5.868 -12.789 -9.164 1.00 87.44 131 ASP A N 1
ATOM 1038 C CA . ASP A 1 131 ? 5.296 -13.728 -8.189 1.00 87.44 131 ASP A CA 1
ATOM 1039 C C . ASP A 1 131 ? 5.307 -13.147 -6.770 1.00 87.44 131 ASP A C 1
ATOM 1041 O O . ASP A 1 131 ? 4.344 -13.298 -6.009 1.00 87.44 131 ASP A O 1
ATOM 1045 N N . TRP A 1 132 ? 6.368 -12.412 -6.425 1.00 91.31 132 TRP A N 1
ATOM 1046 C CA . TRP A 1 132 ? 6.424 -11.677 -5.165 1.00 91.31 132 TRP A CA 1
ATOM 1047 C C . TRP A 1 132 ? 5.372 -10.574 -5.121 1.00 91.31 132 TRP A C 1
ATOM 1049 O O . TRP A 1 132 ? 4.662 -10.439 -4.120 1.00 91.31 132 TRP A O 1
ATOM 1059 N N . LEU A 1 133 ? 5.227 -9.814 -6.207 1.00 89.00 133 LEU A N 1
ATOM 1060 C CA . LEU A 1 133 ? 4.294 -8.700 -6.242 1.00 89.00 133 LEU A CA 1
ATOM 1061 C C . LEU A 1 133 ? 2.835 -9.176 -6.190 1.00 89.00 133 LEU A C 1
ATOM 1063 O O . LEU A 1 133 ? 2.055 -8.618 -5.427 1.00 89.00 133 LEU A O 1
ATOM 1067 N N . LYS A 1 134 ? 2.478 -10.247 -6.907 1.00 89.19 134 LYS A N 1
ATOM 1068 C CA . LYS A 1 134 ? 1.118 -10.818 -6.928 1.00 89.19 134 LYS A CA 1
ATOM 1069 C C . LYS A 1 134 ? 0.818 -11.639 -5.674 1.00 89.19 134 LYS A C 1
ATOM 1071 O O . LYS A 1 134 ? -0.105 -11.342 -4.918 1.00 89.19 134 LYS A O 1
ATOM 1076 N N . PHE A 1 135 ? 1.624 -12.658 -5.393 1.00 87.19 135 PHE A N 1
ATOM 1077 C CA . PHE A 1 135 ? 1.284 -13.707 -4.421 1.00 87.19 135 PHE A CA 1
ATOM 1078 C C . PHE A 1 135 ? 2.042 -13.588 -3.101 1.00 87.19 135 PHE A C 1
ATOM 1080 O O . PHE A 1 135 ? 1.566 -14.053 -2.071 1.00 87.19 135 PHE A O 1
ATOM 1087 N N . GLY A 1 136 ? 3.175 -12.889 -3.107 1.00 82.12 136 GLY A N 1
ATOM 1088 C CA . GLY A 1 136 ? 3.978 -12.656 -1.899 1.00 82.12 136 GLY A CA 1
ATOM 1089 C C . GLY A 1 136 ? 4.946 -13.798 -1.667 1.00 82.12 136 GLY A C 1
ATOM 1090 O O . GLY A 1 136 ? 5.461 -13.984 -0.568 1.00 82.12 136 GLY A O 1
ATOM 1091 N N . GLU A 1 137 ? 5.160 -14.578 -2.719 1.00 80.19 137 GLU A N 1
ATOM 1092 C CA . GLU A 1 137 ? 6.082 -15.687 -2.759 1.00 80.19 137 GLU A CA 1
ATOM 1093 C C . GLU A 1 137 ? 7.479 -15.168 -3.105 1.00 80.19 137 GLU A C 1
ATOM 1095 O O . GLU A 1 137 ? 7.637 -14.180 -3.818 1.00 80.19 137 GLU A O 1
ATOM 1100 N N . ASN A 1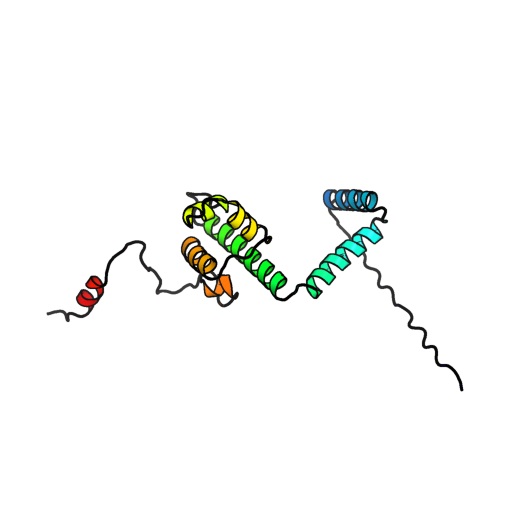 138 ? 8.514 -15.856 -2.627 1.00 76.56 138 ASN A N 1
ATOM 1101 C CA . ASN A 1 138 ? 9.913 -15.493 -2.868 1.00 76.56 138 ASN A CA 1
ATOM 1102 C C . ASN A 1 138 ? 10.311 -14.116 -2.292 1.00 76.56 138 ASN A C 1
ATOM 1104 O O . ASN A 1 138 ? 9.681 -13.575 -1.385 1.00 76.56 138 ASN A O 1
ATOM 1108 N N . VAL A 1 139 ? 11.446 -13.597 -2.758 1.00 79.69 139 VAL A N 1
ATOM 1109 C CA . VAL A 1 139 ? 11.997 -12.291 -2.376 1.00 79.69 139 VAL A CA 1
ATOM 1110 C C . VAL A 1 139 ? 11.775 -11.284 -3.513 1.00 79.69 139 VAL A C 1
ATOM 1112 O O . VAL A 1 139 ? 11.833 -11.696 -4.672 1.00 79.69 139 VAL A O 1
ATOM 1115 N N . PRO A 1 140 ? 11.577 -9.982 -3.215 1.00 80.12 140 PRO A N 1
ATOM 1116 C CA . PRO A 1 140 ? 11.282 -8.958 -4.226 1.00 80.12 140 PRO A CA 1
ATOM 1117 C C . PRO A 1 140 ? 12.364 -8.870 -5.302 1.00 80.12 140 PRO A C 1
ATOM 1119 O O . PRO A 1 140 ? 12.061 -8.831 -6.491 1.00 80.12 140 PRO A O 1
ATOM 1122 N N . TYR A 1 141 ? 13.628 -8.925 -4.878 1.00 81.31 141 TYR A N 1
ATOM 1123 C CA . TYR A 1 141 ? 14.796 -8.865 -5.748 1.00 81.31 141 TYR A CA 1
ATOM 1124 C C . TYR A 1 141 ? 15.648 -10.123 -5.550 1.00 81.31 141 TYR A C 1
ATOM 1126 O O . TYR A 1 141 ? 16.565 -10.137 -4.717 1.00 81.31 141 TYR A O 1
ATOM 1134 N N . PRO A 1 142 ? 15.345 -11.227 -6.258 1.00 67.88 142 PRO A N 1
ATOM 1135 C CA . PRO A 1 142 ? 16.147 -12.432 -6.156 1.00 67.88 142 PRO A CA 1
ATOM 1136 C C . PRO A 1 142 ? 17.558 -12.138 -6.663 1.00 67.88 142 PRO A C 1
ATOM 1138 O O . PRO A 1 142 ? 17.757 -11.705 -7.797 1.00 67.88 142 PRO A O 1
ATOM 1141 N N . LYS A 1 143 ? 18.564 -12.419 -5.829 1.00 55.22 143 LYS A N 1
ATOM 1142 C CA . LYS A 1 143 ? 19.976 -12.414 -6.232 1.00 55.22 143 LYS A CA 1
ATOM 1143 C C . LYS A 1 143 ? 20.240 -13.607 -7.148 1.00 55.22 143 LYS A C 1
ATOM 1145 O O . LYS A 1 143 ? 20.895 -14.566 -6.751 1.00 55.22 143 LYS A O 1
ATOM 1150 N N . SER A 1 144 ? 19.693 -13.594 -8.357 1.00 47.94 144 SER A N 1
ATOM 1151 C CA . SER A 1 144 ? 20.070 -14.574 -9.360 1.00 47.94 144 SER A CA 1
ATOM 1152 C C . SER A 1 144 ? 21.294 -14.049 -10.107 1.00 47.94 144 SER A C 1
ATOM 1154 O O . SER A 1 144 ? 21.300 -12.973 -10.699 1.00 47.94 144 SER A O 1
ATOM 1156 N N . SER A 1 145 ? 22.358 -14.845 -10.120 1.00 40.78 145 SER A N 1
ATOM 1157 C CA . SER A 1 145 ? 23.547 -14.670 -10.962 1.00 40.78 145 SER A CA 1
ATOM 1158 C C . SER A 1 145 ? 23.240 -14.803 -12.470 1.00 40.78 145 SER A C 1
ATOM 1160 O O . SER A 1 145 ? 24.148 -14.999 -13.271 1.00 40.78 145 SER A O 1
ATOM 1162 N N . LYS A 1 146 ? 21.961 -14.765 -12.866 1.00 41.53 146 LYS A N 1
ATOM 1163 C CA . LYS A 1 146 ? 21.426 -15.072 -14.196 1.00 41.53 146 LYS A CA 1
ATOM 1164 C C . LYS A 1 146 ? 20.223 -14.171 -14.482 1.00 41.53 146 LYS A C 1
ATOM 1166 O O . LYS A 1 146 ? 19.094 -14.630 -14.575 1.00 41.53 146 LYS A O 1
ATOM 1171 N N . GLY A 1 147 ? 20.474 -12.872 -14.572 1.00 40.25 147 GLY A N 1
ATOM 1172 C CA . GLY A 1 147 ? 19.413 -11.896 -14.810 1.00 40.25 147 GLY A CA 1
ATOM 1173 C C . GLY A 1 147 ? 19.916 -10.553 -15.316 1.00 40.25 147 GLY A C 1
ATOM 1174 O O . GLY A 1 147 ? 19.258 -9.544 -15.119 1.00 40.25 147 GLY A O 1
ATOM 1175 N N . ARG A 1 148 ? 21.085 -10.507 -15.969 1.00 37.88 148 ARG A N 1
ATOM 1176 C CA . ARG A 1 148 ? 21.390 -9.402 -16.888 1.00 37.88 148 ARG A CA 1
ATOM 1177 C C . ARG A 1 148 ? 20.598 -9.659 -18.172 1.00 37.88 148 ARG A C 1
ATOM 1179 O O . ARG A 1 148 ? 21.166 -10.114 -19.154 1.00 37.88 148 ARG A O 1
ATOM 1186 N N . ILE A 1 149 ? 19.289 -9.443 -18.123 1.00 40.44 149 ILE A N 1
ATOM 1187 C CA . ILE A 1 149 ? 18.395 -9.466 -19.289 1.00 40.44 149 ILE A CA 1
ATOM 1188 C C . ILE A 1 149 ? 18.014 -8.002 -19.518 1.00 40.44 149 ILE A C 1
ATOM 1190 O O . ILE A 1 149 ? 17.235 -7.427 -18.776 1.00 40.44 149 ILE A O 1
ATOM 1194 N N . ASN A 1 150 ? 18.940 -7.271 -20.128 1.00 37.19 150 ASN A N 1
ATOM 1195 C CA . ASN A 1 150 ? 18.903 -6.837 -21.522 1.00 37.19 150 ASN A CA 1
ATOM 1196 C C . ASN A 1 150 ? 17.878 -5.716 -21.773 1.00 37.19 150 ASN A C 1
ATOM 1198 O O . ASN A 1 150 ? 16.771 -5.949 -22.240 1.00 37.19 150 ASN A O 1
ATOM 1202 N N . TRP A 1 151 ? 18.320 -4.478 -21.533 1.00 38.56 151 TRP A N 1
ATOM 1203 C CA . TRP A 1 151 ? 17.631 -3.243 -21.922 1.00 38.56 151 TRP A CA 1
ATOM 1204 C C . TRP A 1 151 ? 17.704 -2.934 -23.427 1.00 38.56 151 TRP A C 1
ATOM 1206 O O . TRP A 1 151 ? 17.418 -1.811 -23.833 1.00 38.56 151 TRP A O 1
ATOM 1216 N N . ASN A 1 152 ? 18.074 -3.885 -24.287 1.00 35.25 152 ASN A N 1
ATOM 1217 C CA . ASN A 1 152 ? 18.054 -3.645 -25.721 1.00 35.25 152 ASN A CA 1
ATOM 1218 C C . ASN A 1 152 ? 17.572 -4.861 -26.508 1.00 35.25 152 ASN A C 1
ATOM 1220 O O . ASN A 1 152 ? 18.265 -5.861 -26.669 1.00 35.25 152 ASN A O 1
ATOM 1224 N N . ARG A 1 153 ? 16.361 -4.705 -27.045 1.00 44.00 153 ARG A N 1
ATOM 1225 C CA . ARG A 1 153 ? 15.876 -5.243 -28.321 1.00 44.00 153 ARG A CA 1
ATOM 1226 C C . ARG A 1 153 ? 17.013 -5.819 -29.195 1.00 44.00 153 ARG A C 1
ATOM 1228 O O . ARG A 1 153 ? 17.636 -5.090 -29.961 1.00 44.00 153 ARG A O 1
ATOM 1235 N N . GLY A 1 154 ? 17.250 -7.123 -29.087 1.00 34.00 154 GLY A N 1
ATOM 1236 C CA . GLY A 1 154 ? 18.170 -7.906 -29.915 1.00 34.00 154 GLY A CA 1
ATOM 1237 C C . GLY A 1 154 ? 17.499 -9.244 -30.200 1.00 34.00 154 GLY A C 1
ATOM 1238 O O . GLY A 1 154 ? 17.153 -9.961 -29.267 1.00 34.00 154 GLY A O 1
ATOM 1239 N N . GLY A 1 155 ? 17.158 -9.483 -31.466 1.00 37.28 155 GLY A N 1
ATOM 1240 C CA . GLY A 1 155 ? 16.314 -10.599 -31.895 1.00 37.28 155 GLY A CA 1
ATOM 1241 C C . GLY A 1 155 ? 17.024 -11.955 -31.905 1.00 37.28 155 GLY A C 1
ATOM 1242 O O . GLY A 1 155 ? 18.229 -12.042 -31.697 1.00 37.28 155 GLY A O 1
ATOM 1243 N N . GLU A 1 156 ? 16.260 -12.999 -32.240 1.00 45.62 156 GLU A N 1
ATOM 1244 C CA . GLU A 1 156 ? 16.621 -14.433 -32.333 1.00 45.62 156 GLU A CA 1
ATOM 1245 C C . GLU A 1 156 ? 17.922 -14.793 -33.081 1.00 45.62 156 GLU A C 1
ATOM 1247 O O . GLU A 1 156 ? 18.332 -15.947 -33.063 1.00 45.62 156 GLU A O 1
ATOM 1252 N N . LYS A 1 157 ? 18.609 -13.838 -33.714 1.00 47.12 157 LYS A N 1
ATOM 1253 C CA . LYS A 1 157 ? 19.847 -14.082 -34.468 1.00 47.12 157 LYS A CA 1
ATOM 1254 C C . LYS A 1 157 ? 21.099 -14.234 -33.601 1.00 47.12 157 LYS A C 1
ATOM 1256 O O . LYS A 1 157 ? 22.090 -14.763 -34.091 1.00 47.12 157 LYS A O 1
ATOM 1261 N N . ASP A 1 158 ? 21.057 -13.826 -32.334 1.00 51.34 158 ASP A N 1
ATOM 1262 C CA . ASP A 1 158 ? 22.227 -13.912 -31.444 1.00 51.34 158 ASP A CA 1
ATOM 1263 C C . ASP A 1 158 ? 22.412 -15.310 -30.822 1.00 51.34 158 ASP A C 1
ATOM 1265 O O . ASP A 1 158 ? 23.453 -15.603 -30.237 1.00 51.34 158 ASP A O 1
ATOM 1269 N N . ILE A 1 159 ? 21.417 -16.193 -30.963 1.00 53.53 159 ILE A N 1
ATOM 1270 C CA . ILE A 1 159 ? 21.435 -17.547 -30.393 1.00 53.53 159 ILE A CA 1
ATOM 1271 C C . ILE A 1 159 ? 22.239 -18.501 -31.291 1.00 53.53 159 ILE A C 1
ATOM 1273 O O . ILE A 1 159 ? 22.994 -19.331 -30.787 1.00 53.53 159 ILE A O 1
ATOM 1277 N N . ASP A 1 160 ? 22.141 -18.334 -32.614 1.00 49.41 160 ASP A N 1
ATOM 1278 C CA . ASP A 1 160 ? 22.862 -19.166 -33.587 1.00 49.41 160 ASP A CA 1
ATOM 1279 C C . ASP A 1 160 ? 24.378 -18.904 -33.573 1.00 49.41 160 ASP A C 1
ATOM 1281 O O . ASP A 1 160 ? 25.163 -19.824 -33.789 1.00 49.41 160 ASP A O 1
ATOM 1285 N N . ALA A 1 161 ? 24.814 -17.690 -33.217 1.00 55.81 161 ALA A N 1
ATOM 1286 C CA . ALA A 1 161 ? 26.237 -17.355 -33.094 1.00 55.81 161 ALA A CA 1
ATOM 1287 C C . ALA A 1 161 ? 26.937 -18.042 -31.901 1.00 55.81 161 ALA A C 1
ATOM 1289 O O . ALA A 1 161 ? 28.163 -18.057 -31.834 1.00 55.81 161 ALA A O 1
ATOM 1290 N N . LEU A 1 162 ? 26.178 -18.606 -30.954 1.00 52.47 162 LEU A N 1
ATOM 1291 C CA . LEU A 1 162 ? 26.700 -19.283 -29.759 1.00 52.47 162 LEU A CA 1
ATOM 1292 C C . LEU A 1 162 ? 26.832 -20.807 -29.922 1.00 52.47 162 LEU A C 1
ATOM 1294 O O . LEU A 1 162 ? 27.300 -21.472 -28.997 1.00 52.47 162 LEU A O 1
ATOM 1298 N N . LEU A 1 163 ? 26.405 -21.367 -31.060 1.00 57.97 163 LEU A N 1
ATOM 1299 C CA . LEU A 1 163 ? 26.418 -22.811 -31.328 1.00 57.97 163 LEU A CA 1
ATOM 1300 C C . LEU A 1 163 ? 27.430 -23.239 -32.397 1.00 57.97 163 LEU A C 1
ATOM 1302 O O . LEU A 1 163 ? 27.541 -24.437 -32.669 1.00 57.97 163 LEU A O 1
ATOM 1306 N N . GLU A 1 164 ? 28.186 -22.312 -32.986 1.00 51.44 164 GLU A N 1
ATOM 1307 C CA . GLU A 1 164 ? 29.280 -22.691 -33.880 1.00 51.44 164 GLU A CA 1
ATOM 1308 C C . GLU A 1 164 ? 30.501 -23.138 -33.054 1.00 51.44 164 GLU A C 1
ATOM 1310 O O . GLU A 1 164 ? 30.958 -22.396 -32.183 1.00 51.44 164 GLU A O 1
ATOM 1315 N N . PRO A 1 165 ? 31.027 -24.358 -33.267 1.00 50.19 165 PRO A N 1
ATOM 1316 C CA . PRO A 1 165 ? 32.252 -24.787 -32.610 1.00 50.19 165 PRO A CA 1
ATOM 1317 C C . PRO A 1 165 ? 33.447 -24.035 -33.204 1.00 50.19 165 PRO A C 1
ATOM 1319 O O . PRO A 1 165 ? 33.600 -23.981 -34.425 1.00 50.19 165 PRO A O 1
ATOM 1322 N N . ASP A 1 166 ? 34.294 -23.491 -32.328 1.00 56.81 166 ASP A N 1
ATOM 1323 C CA . ASP A 1 166 ? 35.543 -22.822 -32.700 1.00 56.81 166 ASP A CA 1
ATOM 1324 C C . ASP A 1 166 ? 36.385 -23.730 -33.617 1.00 56.81 166 ASP A C 1
ATOM 1326 O O . ASP A 1 166 ? 36.703 -24.868 -33.253 1.00 56.81 166 ASP A O 1
ATOM 1330 N N . ASN A 1 167 ? 36.731 -23.227 -34.804 1.00 48.56 167 ASN A N 1
ATOM 1331 C CA . ASN A 1 167 ? 37.625 -23.883 -35.762 1.00 48.56 167 ASN A CA 1
ATOM 1332 C C . ASN A 1 167 ? 39.041 -23.310 -35.650 1.00 48.56 167 ASN A C 1
ATOM 1334 O O . ASN A 1 167 ? 39.162 -22.063 -35.634 1.00 48.56 167 ASN A O 1
#

Sequence (167 aa):
MRSRYVDRIIYMKKLLIRLIPDAIYEALEKTALHSERSLEAQARYILSCSVDNEKQLTGGERYQREITARLNQALSEANEVITAINLVPARIAEQLGHHDAIESENWFTGNAVPSFTELDELSDIFGCSPDWLKFGENVPYPKSSKGRINWNRGGEKDIDALLEPDN

Radius of gyration: 26.0 Å; chains: 1; bounding box: 74×45×76 Å

pLDDT: mean 75.6, std 17.49, range [34.0, 93.88]